Protein AF-A0A2R6DEV1-F1 (afdb_monomer_lite)

Foldseek 3Di:
DVVLCVVCVVVVVVLVVVLVVQLVVLVVVCVVVVHDPVVSVVSSVVVVVVCVVPDDDRDDPDPDPDD

pLDDT: mean 85.52, std 13.06, range [54.22, 97.5]

Radius of gyration: 16.67 Å; chains: 1; bounding box: 34×31×46 Å

Structure (mmCIF, N/CA/C/O backbone):
data_AF-A0A2R6DEV1-F1
#
_entry.id   AF-A0A2R6DEV1-F1
#
loop_
_atom_site.group_PDB
_atom_site.id
_atom_site.type_symbol
_atom_site.label_atom_id
_atom_site.label_alt_id
_atom_site.label_comp_id
_atom_site.label_asym_id
_atom_site.label_entity_id
_atom_site.label_seq_id
_atom_site.pdbx_PDB_ins_code
_atom_site.Cartn_x
_atom_site.Cartn_y
_atom_site.Cartn_z
_atom_site.occupancy
_atom_site.B_iso_or_equiv
_atom_site.auth_seq_id
_atom_site.auth_comp_id
_atom_site.auth_asym_id
_atom_site.auth_atom_id
_atom_site.pdbx_PDB_model_num
ATOM 1 N N . MET A 1 1 ? 19.645 -5.600 -16.261 1.00 60.88 1 MET A N 1
ATOM 2 C CA . MET A 1 1 ? 18.653 -5.187 -15.237 1.00 60.88 1 MET A CA 1
ATOM 3 C C . MET A 1 1 ? 17.877 -3.932 -15.648 1.00 60.88 1 MET A C 1
ATOM 5 O O . MET A 1 1 ? 16.660 -3.998 -15.730 1.00 60.88 1 MET A O 1
ATOM 9 N N . LEU A 1 2 ? 18.547 -2.835 -16.028 1.00 74.75 2 LEU A N 1
ATOM 10 C CA . LEU A 1 2 ? 17.898 -1.601 -16.516 1.00 74.75 2 LEU A CA 1
ATOM 11 C C . LEU A 1 2 ? 16.944 -1.806 -17.710 1.00 74.75 2 LEU A C 1
ATOM 13 O O . LEU A 1 2 ? 15.827 -1.304 -17.691 1.00 74.75 2 LEU A O 1
ATOM 17 N N . ALA A 1 3 ? 17.3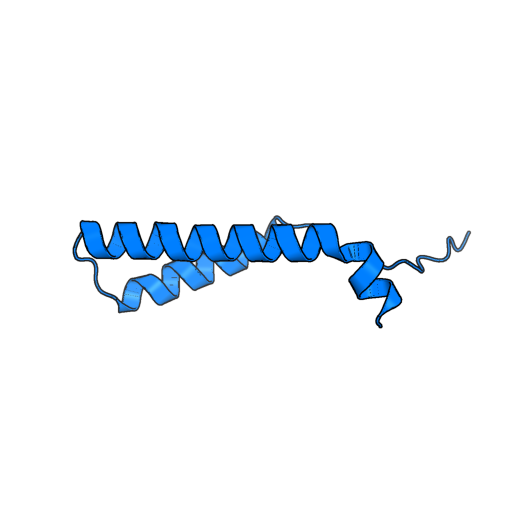27 -2.606 -18.712 1.00 73.12 3 ALA A N 1
ATOM 18 C CA . ALA A 1 3 ? 16.455 -2.906 -19.855 1.00 73.12 3 ALA A CA 1
ATOM 19 C C . ALA A 1 3 ? 15.166 -3.663 -19.463 1.00 73.12 3 ALA A C 1
ATOM 21 O O . ALA A 1 3 ? 14.122 -3.460 -20.074 1.00 73.12 3 ALA A O 1
ATOM 22 N N . TYR A 1 4 ? 15.225 -4.496 -18.418 1.00 68.06 4 TYR A N 1
ATOM 23 C CA . TYR A 1 4 ? 14.079 -5.246 -17.895 1.00 68.06 4 TYR A CA 1
ATOM 24 C C . TYR A 1 4 ? 13.086 -4.330 -17.171 1.00 68.06 4 TYR A C 1
ATOM 26 O O . TYR A 1 4 ? 11.883 -4.411 -17.416 1.00 68.06 4 TYR A O 1
ATOM 34 N N . LEU A 1 5 ? 13.608 -3.429 -16.331 1.00 74.62 5 LEU A N 1
ATOM 35 C CA . LEU A 1 5 ? 12.824 -2.404 -15.642 1.00 74.62 5 LEU A CA 1
ATOM 36 C C . LEU A 1 5 ? 12.190 -1.432 -16.639 1.00 74.62 5 LEU A C 1
ATOM 38 O O . LEU A 1 5 ? 11.001 -1.165 -16.548 1.00 74.62 5 LEU A O 1
ATOM 42 N N . ARG A 1 6 ? 12.950 -0.969 -17.640 1.00 78.31 6 ARG A N 1
ATOM 43 C CA . ARG A 1 6 ? 12.445 -0.060 -18.679 1.00 78.31 6 ARG A CA 1
ATOM 44 C C . ARG A 1 6 ? 11.328 -0.692 -19.509 1.00 78.31 6 ARG A C 1
ATOM 46 O O . ARG A 1 6 ? 10.337 -0.032 -19.789 1.00 78.31 6 ARG A O 1
ATOM 53 N N . HIS A 1 7 ? 11.468 -1.966 -19.876 1.00 77.69 7 HIS A N 1
ATOM 54 C CA . HIS A 1 7 ? 10.449 -2.682 -20.648 1.00 77.69 7 HIS A CA 1
ATOM 55 C C . HIS A 1 7 ? 9.150 -2.899 -19.858 1.00 77.69 7 HIS A C 1
ATOM 57 O O . HIS A 1 7 ? 8.066 -2.833 -20.426 1.00 77.69 7 HIS A O 1
ATOM 63 N N . ASN A 1 8 ? 9.250 -3.124 -18.546 1.00 82.50 8 ASN A N 1
ATOM 64 C CA . ASN A 1 8 ? 8.093 -3.367 -17.683 1.00 82.50 8 ASN A CA 1
ATOM 65 C C . ASN A 1 8 ? 7.645 -2.117 -16.903 1.00 82.50 8 ASN A C 1
ATOM 67 O O . ASN A 1 8 ? 6.765 -2.228 -16.055 1.00 82.50 8 ASN A O 1
ATOM 71 N N . TRP A 1 9 ? 8.203 -0.932 -17.185 1.00 82.75 9 TRP A N 1
ATOM 72 C CA . TRP A 1 9 ? 7.997 0.280 -16.381 1.00 82.75 9 TRP A CA 1
ATOM 73 C C . TRP A 1 9 ? 6.523 0.656 -16.231 1.00 82.75 9 TRP A C 1
ATOM 75 O O . TRP A 1 9 ? 6.058 0.919 -15.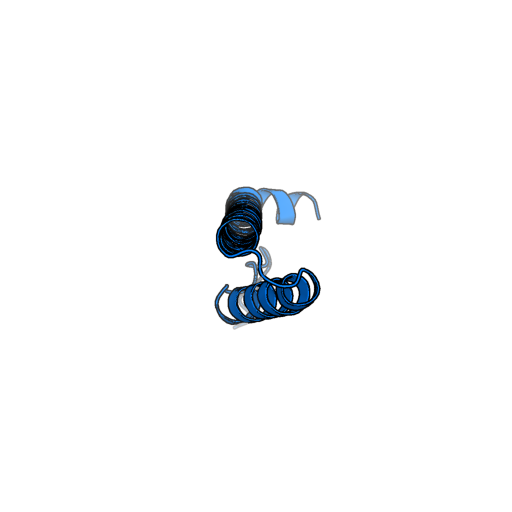129 1.00 82.75 9 TRP A O 1
ATOM 85 N N . SER A 1 10 ? 5.767 0.602 -17.329 1.00 83.81 10 SER A N 1
ATOM 86 C CA . SER A 1 10 ? 4.325 0.865 -17.305 1.00 83.81 10 SER A CA 1
ATOM 87 C C . SER A 1 10 ? 3.586 -0.079 -16.349 1.00 83.81 10 SER A C 1
ATOM 89 O O . SER A 1 10 ? 2.749 0.378 -15.578 1.00 83.81 10 SER A O 1
ATOM 91 N N . ARG A 1 11 ? 3.945 -1.369 -16.329 1.00 84.06 11 ARG A N 1
ATOM 92 C CA . ARG A 1 11 ? 3.381 -2.331 -15.375 1.00 84.06 11 ARG A CA 1
ATOM 93 C C . ARG A 1 11 ? 3.801 -2.027 -13.944 1.00 84.06 11 ARG A C 1
ATOM 95 O O . ARG A 1 11 ? 2.945 -2.015 -13.083 1.00 84.06 11 ARG A O 1
ATOM 102 N N . ILE A 1 12 ? 5.071 -1.703 -13.703 1.00 86.88 12 ILE A N 1
ATOM 103 C CA . ILE A 1 12 ? 5.568 -1.350 -12.362 1.00 86.88 12 ILE A CA 1
ATOM 104 C C . ILE A 1 12 ? 4.782 -0.173 -11.777 1.00 86.88 12 ILE A C 1
ATOM 106 O O . ILE A 1 12 ? 4.385 -0.212 -10.617 1.00 86.88 12 ILE A O 1
ATOM 110 N N . VAL A 1 13 ? 4.542 0.863 -12.583 1.00 91.12 13 VAL A N 1
ATOM 111 C CA . VAL A 1 13 ? 3.778 2.041 -12.154 1.00 91.12 13 VAL A CA 1
ATOM 112 C C . VAL A 1 13 ? 2.326 1.675 -11.850 1.00 91.12 13 VAL A C 1
ATOM 114 O O . VAL A 1 13 ? 1.798 2.111 -10.831 1.00 91.12 13 VAL A O 1
ATOM 117 N N . VAL A 1 14 ? 1.688 0.856 -12.691 1.00 90.19 14 VAL A N 1
ATOM 118 C CA . VAL A 1 14 ? 0.313 0.383 -12.459 1.00 90.19 14 VAL A CA 1
ATOM 119 C C . VAL A 1 14 ? 0.232 -0.478 -11.199 1.00 90.19 14 VAL A C 1
ATOM 121 O O . VAL A 1 14 ? -0.653 -0.263 -10.375 1.00 90.19 14 VAL A O 1
ATOM 124 N N . ASP A 1 15 ? 1.174 -1.399 -11.017 1.00 91.12 15 ASP A N 1
ATOM 125 C CA . ASP A 1 15 ? 1.259 -2.280 -9.856 1.00 91.12 15 ASP A CA 1
ATOM 126 C C . ASP A 1 15 ? 1.411 -1.451 -8.566 1.00 91.12 15 ASP A C 1
ATOM 128 O O . ASP A 1 15 ? 0.673 -1.641 -7.597 1.00 91.12 15 ASP A O 1
ATOM 132 N N . ALA A 1 16 ? 2.306 -0.457 -8.577 1.00 91.56 16 ALA A N 1
ATOM 133 C CA . ALA A 1 16 ? 2.507 0.458 -7.456 1.00 91.56 16 ALA A CA 1
ATOM 134 C C . ALA A 1 16 ? 1.265 1.317 -7.169 1.00 91.56 16 ALA A C 1
ATOM 136 O O . ALA A 1 16 ? 0.869 1.453 -6.011 1.00 91.56 16 ALA A O 1
ATOM 137 N N . ALA A 1 17 ? 0.628 1.868 -8.205 1.00 94.94 17 ALA A N 1
ATOM 138 C CA . ALA A 1 17 ? -0.581 2.674 -8.060 1.00 94.94 17 ALA A CA 1
ATOM 139 C C . ALA A 1 17 ? -1.748 1.852 -7.492 1.00 94.94 17 ALA A C 1
ATOM 141 O O . ALA A 1 17 ? -2.457 2.327 -6.608 1.00 94.94 17 ALA A O 1
ATOM 142 N N . MET A 1 18 ? -1.913 0.608 -7.946 1.00 94.38 18 MET A N 1
ATOM 143 C CA . MET A 1 18 ? -2.946 -0.311 -7.462 1.00 94.38 18 MET A CA 1
ATOM 144 C C . MET A 1 18 ? -2.759 -0.632 -5.974 1.00 94.38 18 MET A C 1
ATOM 146 O O . MET A 1 18 ? -3.708 -0.544 -5.195 1.00 94.38 18 MET A O 1
ATOM 150 N N . LEU A 1 19 ? -1.530 -0.958 -5.558 1.00 94.62 19 LEU A N 1
ATOM 151 C CA . LEU A 1 19 ? -1.218 -1.242 -4.154 1.00 94.62 19 LEU A CA 1
ATOM 152 C C . LEU A 1 19 ? -1.372 -0.000 -3.265 1.00 94.62 19 LEU A C 1
ATOM 154 O O . LEU A 1 19 ? -1.903 -0.102 -2.159 1.00 94.62 19 LEU A O 1
ATOM 158 N N . ALA A 1 20 ? -0.963 1.175 -3.749 1.00 96.12 20 ALA A N 1
ATOM 159 C CA . ALA A 1 20 ? -1.154 2.435 -3.035 1.00 96.12 20 ALA A CA 1
ATOM 160 C C . ALA A 1 20 ? -2.643 2.772 -2.869 1.00 96.12 20 ALA A C 1
ATOM 162 O O . ALA A 1 20 ? -3.075 3.129 -1.774 1.00 96.12 20 ALA A O 1
ATOM 163 N N . ALA A 1 21 ? -3.443 2.601 -3.925 1.00 96.69 21 ALA A N 1
ATOM 164 C CA . ALA A 1 21 ? -4.887 2.798 -3.870 1.00 96.69 21 ALA A CA 1
ATOM 165 C C . ALA A 1 21 ? -5.549 1.835 -2.873 1.00 96.69 21 ALA A C 1
ATOM 167 O O . ALA A 1 21 ? -6.374 2.262 -2.068 1.00 96.69 21 ALA A O 1
ATOM 168 N N . TRP A 1 22 ? -5.146 0.560 -2.861 1.00 96.50 22 TRP A N 1
ATOM 169 C CA . TRP A 1 22 ? -5.628 -0.418 -1.883 1.00 96.50 22 TRP A CA 1
ATOM 170 C C . TRP A 1 22 ? -5.316 -0.004 -0.440 1.00 96.50 22 TRP A C 1
ATOM 172 O O . TRP A 1 22 ? -6.204 -0.011 0.415 1.00 96.50 22 TRP A O 1
ATOM 182 N N . LEU A 1 23 ? -4.076 0.408 -0.163 1.00 96.00 23 LEU A N 1
ATOM 183 C CA . LEU A 1 23 ? -3.669 0.898 1.157 1.00 96.00 23 LEU A CA 1
ATOM 184 C C . LEU A 1 23 ? -4.475 2.126 1.589 1.00 96.00 23 LEU A C 1
ATOM 186 O O . LEU A 1 23 ? -4.942 2.183 2.724 1.00 96.00 23 LEU A O 1
ATOM 190 N N . LEU A 1 24 ? -4.683 3.084 0.686 1.00 97.50 24 LEU A N 1
ATOM 191 C CA . LEU A 1 24 ? -5.477 4.278 0.971 1.00 97.50 24 LEU A CA 1
ATOM 192 C C . LEU A 1 24 ? -6.929 3.927 1.297 1.00 97.50 24 LEU A C 1
ATOM 194 O O . LEU A 1 24 ? -7.436 4.341 2.336 1.00 97.50 24 LEU A O 1
ATOM 198 N N . VAL A 1 25 ? -7.587 3.130 0.452 1.00 97.31 25 VAL A N 1
ATOM 199 C CA . VAL A 1 25 ? -8.992 2.739 0.650 1.00 97.31 25 VAL A CA 1
ATOM 200 C C . VAL A 1 25 ? -9.162 1.974 1.959 1.00 97.31 25 VAL A C 1
ATOM 202 O O . VAL A 1 25 ? -10.035 2.309 2.754 1.00 97.31 25 VAL A O 1
ATOM 205 N N . THR A 1 26 ? -8.313 0.979 2.217 1.00 95.50 26 THR A N 1
ATOM 206 C CA . THR A 1 26 ? -8.386 0.180 3.451 1.00 95.50 26 THR A CA 1
ATOM 207 C C . THR A 1 26 ? -8.154 1.035 4.695 1.00 95.50 26 THR A C 1
ATOM 209 O O . THR A 1 26 ? -8.913 0.921 5.654 1.00 95.50 26 THR A O 1
ATOM 212 N N . THR A 1 27 ? -7.186 1.953 4.663 1.00 94.69 27 THR A N 1
ATOM 213 C CA . THR A 1 27 ? -6.924 2.880 5.774 1.00 94.69 27 THR A CA 1
ATOM 214 C C . THR A 1 27 ? -8.117 3.799 6.034 1.00 94.69 27 THR A C 1
ATOM 216 O O . THR A 1 27 ? -8.544 3.935 7.179 1.00 94.69 27 THR A O 1
ATOM 219 N N . LEU A 1 28 ? -8.702 4.383 4.983 1.00 96.94 28 LEU A N 1
ATOM 220 C CA . LEU A 1 28 ? -9.875 5.253 5.104 1.00 96.94 28 LEU A CA 1
ATOM 221 C C . LEU A 1 28 ? -11.086 4.504 5.664 1.00 96.94 28 LEU A C 1
ATOM 223 O O . LEU A 1 28 ? -11.757 5.018 6.554 1.00 96.94 28 LEU A O 1
ATOM 227 N N . VAL A 1 29 ? -11.343 3.280 5.196 1.00 96.38 29 VAL A N 1
ATOM 228 C CA . VAL A 1 29 ? -12.420 2.426 5.721 1.00 96.38 29 VAL A CA 1
ATOM 229 C C . VAL A 1 29 ? -12.201 2.148 7.208 1.00 96.38 29 VAL A C 1
ATOM 231 O O . VAL A 1 29 ? -13.112 2.318 8.012 1.00 96.38 29 VAL A O 1
ATOM 234 N N . PHE A 1 30 ? -10.987 1.772 7.603 1.00 95.75 30 PHE A N 1
ATOM 235 C CA . PHE A 1 30 ? -10.680 1.483 9.002 1.00 95.75 30 PHE A CA 1
ATOM 236 C C . PHE A 1 30 ? -10.839 2.702 9.904 1.00 95.75 30 PHE A C 1
ATOM 238 O O . PHE A 1 30 ? -11.406 2.585 10.990 1.00 95.75 30 PHE A O 1
ATOM 245 N N . GLN A 1 31 ? -10.393 3.86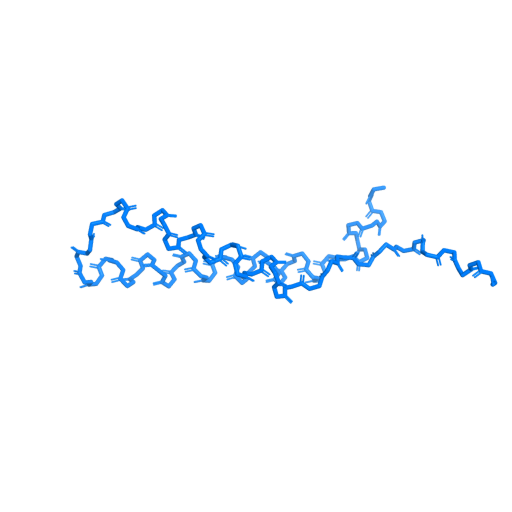8 9.436 1.00 94.44 31 GLN A N 1
ATOM 246 C CA . GLN A 1 31 ? -10.570 5.125 10.150 1.00 94.44 31 GLN A CA 1
ATOM 247 C C . GLN A 1 31 ? -12.053 5.500 10.268 1.00 94.44 31 GLN A C 1
ATOM 249 O O . GLN A 1 31 ? -12.491 5.899 11.344 1.00 94.44 31 GLN A O 1
ATOM 254 N N . TRP A 1 32 ? -12.834 5.335 9.196 1.00 97.06 32 TRP A N 1
ATOM 255 C CA . TRP A 1 32 ? -14.262 5.664 9.168 1.00 97.06 32 TRP A CA 1
ATOM 256 C C . TRP A 1 32 ? -15.088 4.800 10.126 1.00 97.06 32 TRP A C 1
ATOM 258 O O . TRP A 1 32 ? -15.985 5.299 10.799 1.00 97.06 32 TRP A O 1
ATOM 268 N N . PHE A 1 33 ? -14.764 3.510 10.219 1.00 96.06 33 PHE A N 1
ATOM 269 C CA . PHE A 1 33 ? -15.468 2.552 11.077 1.00 96.06 33 PHE A CA 1
ATOM 270 C C . PHE A 1 33 ? -14.816 2.353 12.455 1.00 96.06 33 PHE A C 1
ATOM 272 O O . PHE A 1 33 ? -15.250 1.477 13.201 1.00 96.06 33 PHE A O 1
ATOM 279 N N . ALA A 1 34 ? -13.783 3.136 12.797 1.00 93.81 34 ALA A N 1
ATOM 280 C CA . ALA A 1 34 ? -13.014 3.012 14.041 1.00 93.81 34 ALA A CA 1
ATOM 281 C C . ALA A 1 34 ? -12.558 1.565 14.333 1.00 93.81 34 ALA A C 1
ATOM 283 O O . ALA A 1 34 ? -12.593 1.089 15.470 1.00 93.81 34 ALA A O 1
ATOM 284 N N . LEU A 1 35 ? -12.151 0.845 13.284 1.00 93.94 35 LEU A N 1
ATOM 285 C CA . LEU A 1 35 ? -11.742 -0.550 13.394 1.00 93.94 35 LEU A CA 1
ATOM 286 C C . LEU A 1 35 ? -10.383 -0.683 14.105 1.00 93.94 35 LEU A C 1
ATOM 288 O O . LEU A 1 35 ? -9.534 0.207 14.012 1.00 93.94 35 LEU A O 1
ATOM 292 N N . PRO A 1 36 ? -10.120 -1.824 14.767 1.00 93.31 36 PRO A N 1
ATOM 293 C CA . PRO A 1 36 ? -8.818 -2.099 15.360 1.00 93.31 36 PRO A CA 1
ATOM 294 C C . PRO A 1 36 ? -7.690 -2.073 14.320 1.00 93.31 36 PRO A C 1
ATOM 296 O O . PRO A 1 36 ? -7.712 -2.827 13.347 1.00 93.31 36 PRO A O 1
ATOM 299 N N . TRP A 1 37 ? -6.644 -1.283 14.571 1.00 91.25 37 TRP A N 1
ATOM 300 C CA . TRP A 1 37 ? -5.495 -1.158 13.661 1.00 91.25 37 TRP A CA 1
ATOM 301 C C . TRP A 1 37 ? -4.780 -2.480 13.371 1.00 91.25 37 TRP A C 1
ATOM 303 O O . TRP A 1 37 ? -4.224 -2.651 12.291 1.00 91.25 37 TRP A O 1
ATOM 313 N N . TRP A 1 38 ? -4.820 -3.447 14.293 1.00 94.38 38 TRP A N 1
ATOM 314 C CA . TRP A 1 38 ? -4.176 -4.742 14.073 1.00 94.38 38 TRP A CA 1
ATOM 315 C C . TRP A 1 38 ? -4.813 -5.536 12.916 1.00 94.38 38 TRP A C 1
ATOM 317 O O . TRP A 1 38 ? -4.116 -6.264 12.210 1.00 94.38 38 TRP A O 1
ATOM 327 N N . LEU A 1 39 ? -6.119 -5.358 12.673 1.00 93.12 39 LEU A N 1
ATOM 328 C CA . LEU A 1 39 ? -6.828 -6.001 11.564 1.00 93.12 39 LEU A CA 1
ATOM 329 C C . LEU A 1 39 ? -6.386 -5.439 10.206 1.00 93.12 39 LEU A C 1
ATOM 331 O O . LEU A 1 39 ? -6.446 -6.154 9.205 1.00 93.12 39 LEU A O 1
ATOM 335 N N . LEU A 1 40 ? -5.884 -4.199 10.159 1.00 93.50 40 LEU A N 1
ATOM 336 C CA . LEU A 1 40 ? -5.399 -3.591 8.922 1.00 93.50 40 LEU A CA 1
ATOM 337 C C . LEU A 1 40 ? -4.206 -4.372 8.365 1.00 93.50 40 LEU A C 1
ATOM 339 O O . LEU A 1 40 ? -4.140 -4.598 7.161 1.00 93.50 40 LEU A O 1
ATOM 343 N N . TYR A 1 41 ? -3.313 -4.869 9.228 1.00 93.12 41 TYR A N 1
ATOM 344 C CA . TYR A 1 41 ? -2.191 -5.709 8.797 1.00 93.12 41 TYR A CA 1
ATOM 345 C C . TYR A 1 41 ? -2.668 -6.972 8.078 1.00 93.12 41 TYR A C 1
ATOM 347 O O . TYR A 1 41 ? -2.114 -7.341 7.043 1.00 93.12 41 TYR A O 1
ATOM 355 N N . VAL A 1 42 ? -3.727 -7.606 8.592 1.00 96.44 42 VAL A N 1
ATOM 356 C CA . VAL A 1 42 ? -4.318 -8.8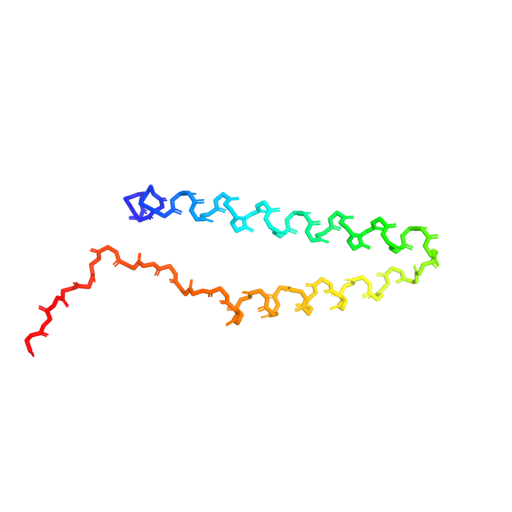04 7.982 1.00 96.44 42 VAL A CA 1
ATOM 357 C C . VAL A 1 42 ? -4.931 -8.461 6.626 1.00 96.44 42 VAL A C 1
ATOM 359 O O . VAL A 1 42 ? -4.663 -9.146 5.642 1.00 96.44 42 VAL A O 1
ATOM 362 N N . VAL A 1 43 ? -5.702 -7.375 6.542 1.00 95.81 43 VAL A N 1
ATOM 363 C CA . VAL A 1 43 ? -6.352 -6.936 5.295 1.00 95.81 43 VAL A CA 1
ATOM 364 C C . VAL A 1 43 ? -5.329 -6.561 4.225 1.00 95.81 43 VAL A C 1
ATOM 366 O O . VAL A 1 43 ? -5.469 -6.959 3.068 1.00 95.81 43 VAL A O 1
ATOM 369 N N . VAL A 1 44 ? -4.276 -5.834 4.595 1.00 94.81 44 VAL A N 1
ATOM 370 C CA . VAL A 1 44 ? -3.189 -5.476 3.678 1.00 94.81 44 VAL A CA 1
ATOM 371 C C . VAL A 1 44 ? -2.466 -6.726 3.194 1.00 94.81 44 VAL A C 1
ATOM 373 O O . VAL A 1 44 ? -2.265 -6.878 1.989 1.00 94.81 44 VAL A O 1
ATOM 376 N N . PHE A 1 45 ? -2.133 -7.650 4.098 1.00 95.06 45 PHE A N 1
ATOM 377 C CA . PHE A 1 45 ? -1.478 -8.904 3.735 1.00 95.06 45 PHE A CA 1
ATOM 378 C C . PHE A 1 45 ? -2.322 -9.723 2.756 1.00 95.06 45 PHE A C 1
ATOM 380 O O . PHE A 1 45 ? -1.831 -10.122 1.700 1.00 95.06 45 PHE A O 1
ATOM 387 N N . VAL A 1 46 ? -3.607 -9.922 3.062 1.00 96.00 46 VAL A N 1
ATOM 388 C CA . VAL A 1 46 ? -4.540 -10.631 2.176 1.00 96.00 46 VAL A CA 1
ATOM 389 C C . VAL A 1 46 ? -4.643 -9.924 0.827 1.00 96.00 46 VAL A C 1
ATOM 391 O O . VAL A 1 46 ? -4.560 -10.588 -0.204 1.00 96.00 46 VAL A O 1
ATOM 394 N N . GLY A 1 47 ? -4.745 -8.593 0.811 1.00 93.50 47 GLY A N 1
ATOM 395 C CA . GLY A 1 47 ? -4.775 -7.805 -0.420 1.00 93.50 47 GLY A CA 1
ATOM 396 C C . GLY A 1 47 ? -3.547 -8.037 -1.299 1.00 93.50 47 GLY A C 1
ATOM 397 O O . GLY A 1 47 ? -3.689 -8.311 -2.489 1.00 93.50 47 GLY A O 1
ATOM 398 N N . VAL A 1 48 ? -2.345 -8.024 -0.716 1.00 93.56 48 VAL A N 1
ATOM 399 C CA . VAL A 1 48 ? -1.094 -8.314 -1.438 1.00 93.56 48 VAL A CA 1
ATOM 400 C C . VAL A 1 48 ? -1.063 -9.760 -1.942 1.00 93.56 48 VAL A C 1
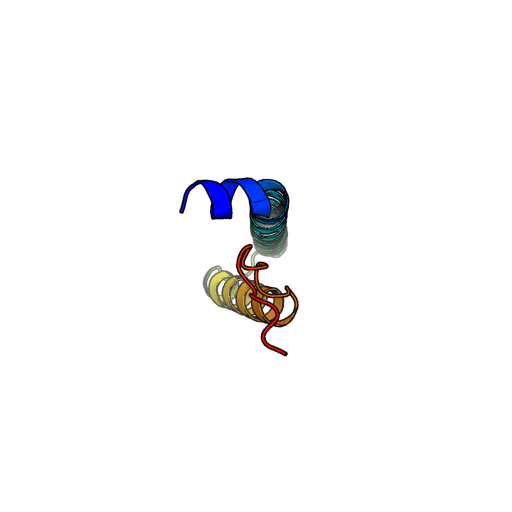ATOM 402 O O . VAL A 1 48 ? -0.715 -10.001 -3.098 1.00 93.56 48 VAL A O 1
ATOM 405 N N . VAL A 1 49 ? -1.461 -10.738 -1.124 1.00 94.44 49 VAL A N 1
ATOM 406 C CA . VAL A 1 49 ? -1.508 -12.152 -1.539 1.00 94.44 49 VAL A CA 1
ATOM 407 C C . VAL A 1 49 ? -2.475 -12.345 -2.706 1.00 94.44 49 VAL A C 1
ATOM 409 O O . VAL A 1 49 ? -2.103 -12.943 -3.713 1.00 94.44 49 VAL A O 1
ATOM 412 N N . VAL A 1 50 ? -3.690 -11.806 -2.623 1.00 94.19 50 VAL A N 1
ATOM 413 C CA . VAL A 1 50 ? -4.674 -11.885 -3.713 1.00 94.19 50 VAL A CA 1
ATOM 414 C C . VAL A 1 50 ? -4.129 -11.207 -4.965 1.00 94.19 50 VAL A C 1
ATOM 416 O O . VAL A 1 50 ? -4.132 -11.803 -6.042 1.00 94.19 50 VAL A O 1
ATOM 419 N N . TYR A 1 51 ? -3.581 -10.003 -4.822 1.00 90.38 51 TYR A N 1
ATOM 420 C CA . TYR A 1 51 ? -3.000 -9.257 -5.929 1.00 90.38 51 TYR A CA 1
ATOM 421 C C . TYR A 1 51 ? -1.877 -10.035 -6.633 1.00 90.38 51 TYR A C 1
ATOM 423 O O . TYR A 1 51 ? -1.873 -10.128 -7.859 1.00 90.38 51 TYR A O 1
ATOM 431 N N . THR A 1 52 ? -0.964 -10.657 -5.883 1.00 88.56 52 THR A N 1
ATOM 432 C CA . THR A 1 52 ? 0.135 -11.460 -6.457 1.00 88.56 52 THR A CA 1
ATOM 433 C C . THR A 1 52 ? -0.345 -12.741 -7.139 1.00 88.56 52 THR A C 1
ATOM 435 O O . THR A 1 52 ? 0.281 -13.188 -8.096 1.00 88.56 52 THR A O 1
ATOM 438 N N . ARG A 1 53 ? -1.456 -13.334 -6.685 1.00 90.19 53 ARG A N 1
ATOM 439 C CA . ARG A 1 53 ? -2.063 -14.510 -7.328 1.00 90.19 53 ARG A CA 1
ATOM 440 C C . ARG A 1 53 ? -2.784 -14.162 -8.627 1.00 90.19 53 ARG A C 1
ATOM 442 O O . ARG A 1 53 ? -2.786 -14.975 -9.545 1.00 90.19 53 ARG A O 1
ATOM 449 N N . VAL A 1 54 ? -3.405 -12.987 -8.688 1.00 89.88 54 VAL A N 1
ATOM 450 C CA . VAL A 1 54 ? -4.177 -12.529 -9.854 1.00 89.88 54 VAL A CA 1
ATOM 451 C C . VAL A 1 54 ? -3.273 -11.890 -10.908 1.00 89.88 54 VAL A C 1
ATOM 453 O O . VAL A 1 54 ? -3.511 -12.044 -12.105 1.00 89.88 54 VAL A O 1
ATOM 456 N N . THR A 1 55 ? -2.224 -11.182 -10.485 1.00 85.56 55 THR A N 1
ATOM 457 C CA . THR A 1 55 ? -1.358 -10.437 -11.400 1.00 85.56 55 THR A CA 1
ATOM 458 C C . THR A 1 55 ? -0.369 -11.377 -12.092 1.00 85.56 55 THR A C 1
ATOM 460 O O . THR A 1 55 ? 0.437 -12.028 -11.423 1.00 85.56 55 THR A O 1
ATOM 463 N N . PRO A 1 56 ? -0.367 -11.448 -13.437 1.00 76.88 56 PRO A N 1
ATOM 464 C CA . PRO A 1 56 ? 0.568 -12.293 -14.166 1.00 76.88 56 PRO A CA 1
ATOM 465 C C . PRO A 1 56 ? 2.011 -11.856 -13.926 1.00 76.88 56 PRO A C 1
ATOM 467 O O . PRO A 1 56 ? 2.314 -10.658 -13.948 1.00 76.88 56 PRO A O 1
ATOM 470 N N . SER A 1 57 ? 2.921 -12.825 -13.820 1.00 77.94 57 SER A N 1
ATOM 471 C CA . SER A 1 57 ? 4.348 -12.543 -13.680 1.00 77.94 57 SER A CA 1
ATOM 472 C C . SER A 1 57 ? 4.865 -11.644 -14.811 1.00 77.94 57 SER A C 1
ATOM 474 O O . SER A 1 57 ? 4.387 -11.669 -15.954 1.00 77.94 57 SER A O 1
ATOM 476 N N . TRP A 1 58 ? 5.827 -10.782 -14.479 1.00 75.12 58 TRP A N 1
ATOM 477 C CA . TRP A 1 58 ? 6.436 -9.882 -15.452 1.00 75.12 58 TRP A CA 1
ATOM 478 C C . TRP A 1 58 ? 7.078 -10.678 -16.591 1.00 75.12 58 TRP A C 1
ATOM 480 O O . TRP A 1 58 ? 7.722 -11.712 -16.380 1.00 75.12 58 TRP A O 1
ATOM 490 N N . ARG A 1 59 ? 6.910 -10.192 -17.826 1.00 67.62 59 ARG A N 1
ATOM 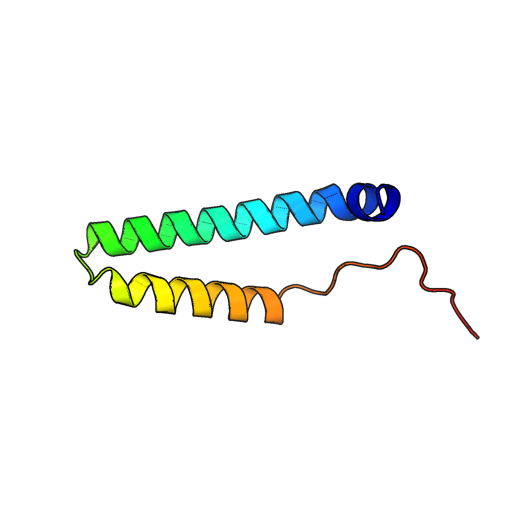491 C CA . ARG A 1 59 ? 7.495 -10.859 -18.988 1.00 67.62 59 ARG A CA 1
ATOM 492 C C . ARG A 1 59 ? 9.000 -10.634 -18.978 1.00 67.62 59 ARG A C 1
ATOM 494 O O . ARG A 1 59 ? 9.485 -9.501 -18.972 1.00 67.62 59 ARG A O 1
ATOM 501 N N . ARG A 1 60 ? 9.750 -11.735 -19.011 1.00 64.50 60 ARG A N 1
ATOM 502 C CA . ARG A 1 60 ? 11.184 -11.684 -19.287 1.00 64.50 60 ARG A CA 1
ATOM 503 C C . ARG A 1 60 ? 11.381 -11.368 -20.778 1.00 64.50 60 ARG A C 1
ATOM 505 O O . ARG A 1 60 ? 10.816 -12.083 -21.601 1.00 64.50 60 ARG A O 1
ATOM 512 N N . PRO A 1 61 ? 12.189 -10.353 -21.135 1.00 61.09 61 PRO A N 1
ATOM 513 C CA . PRO A 1 61 ? 12.458 -9.976 -22.523 1.00 61.09 61 PRO A CA 1
ATOM 514 C C . PRO A 1 61 ? 13.250 -11.047 -23.290 1.00 61.09 61 PRO A C 1
ATOM 516 O O . PRO A 1 61 ? 13.306 -11.004 -24.509 1.00 61.09 61 PRO A O 1
ATOM 519 N N . TYR A 1 62 ? 13.811 -12.038 -22.588 1.00 59.44 62 TYR A N 1
ATOM 520 C CA . TYR A 1 62 ? 14.509 -13.188 -23.159 1.00 59.44 62 TYR A CA 1
ATOM 521 C C . TYR A 1 62 ? 13.762 -14.485 -22.825 1.00 59.44 62 TYR A C 1
ATOM 523 O O . TYR A 1 62 ? 14.220 -15.284 -22.012 1.00 59.44 62 TYR A O 1
ATOM 531 N N . LYS A 1 63 ? 12.590 -14.711 -23.421 1.00 58.56 63 LYS A N 1
ATOM 532 C CA . LYS A 1 63 ? 12.206 -16.092 -23.732 1.00 58.56 63 LYS A CA 1
ATOM 533 C C . LYS A 1 63 ? 12.743 -16.364 -25.128 1.00 58.56 63 LYS A C 1
ATOM 535 O O . LYS A 1 63 ? 12.136 -15.957 -26.112 1.00 58.56 63 LYS A O 1
ATOM 540 N N . ARG A 1 64 ? 13.915 -16.999 -25.192 1.00 54.22 64 ARG A N 1
ATOM 541 C CA . ARG A 1 64 ? 14.321 -17.741 -26.383 1.00 54.22 64 ARG A CA 1
ATOM 542 C C . ARG A 1 64 ? 13.181 -18.723 -26.665 1.00 54.22 64 ARG A C 1
ATOM 544 O O . ARG A 1 64 ? 12.819 -19.497 -25.783 1.00 54.22 64 ARG A O 1
ATOM 551 N N . GLN A 1 65 ? 12.563 -18.603 -27.834 1.00 55.31 65 GLN A N 1
ATOM 552 C CA . GLN A 1 65 ? 11.818 -19.706 -28.422 1.00 55.31 65 GLN A CA 1
ATOM 553 C C . GLN A 1 65 ? 12.861 -20.801 -28.646 1.00 55.31 65 GLN A C 1
ATOM 555 O O . GLN A 1 65 ? 13.726 -20.641 -29.504 1.00 55.31 65 GLN A O 1
ATOM 560 N N . GLU A 1 66 ? 12.885 -21.819 -27.792 1.00 55.03 66 GLU A N 1
ATOM 561 C CA . GLU A 1 66 ? 13.545 -23.069 -28.156 1.00 55.03 66 GLU A CA 1
ATOM 562 C C . GLU A 1 66 ? 12.483 -23.967 -28.805 1.00 55.03 66 GLU A C 1
ATOM 564 O O . GLU A 1 66 ? 11.331 -23.923 -28.358 1.00 55.03 66 GLU A O 1
ATOM 569 N N . PRO A 1 67 ? 12.845 -24.625 -29.920 1.00 57.00 67 PRO A N 1
ATOM 570 C CA . PRO A 1 67 ? 11.929 -25.297 -30.841 1.00 57.00 67 PRO A CA 1
ATOM 571 C C . PRO A 1 67 ? 11.197 -26.493 -30.230 1.00 57.00 67 PRO A C 1
ATOM 573 O O . PRO A 1 67 ? 11.739 -27.113 -29.287 1.00 57.00 67 PRO A O 1
#

Sequence (67 aa):
MLAYLRHNWSRIVVDAAMLAAWLLVTTLVFQWFALPWWLLYVVVFVGVVVYTRVTPSWRRPYKRQEP

Secondary structure (DSSP, 8-state):
-HHHHHHHHHHHHHHHHHHHHHHHHHHHHHHHTT--HHHHHHHHHHHHHHHHHHSPPPPPS------